Protein AF-A0A2V9N0Y9-F1 (afdb_monomer)

Foldseek 3Di:
DFWKWWADPPGDIDIDDDPDPVVVQVQCCVVHRSVPTDIDTDPDDDDDWDFAPFDPFLQPQARTDDPDDGPVVSCCRCVPLQVLLNVLSVVLVVPDDPDDDDPPVSRVVSSVSNRVSSVCSVCVCVVPDDDDADPPPQLSVCCVPVVDDSVVSVVVVVVVVVVVVVPDDPDPPPDD

Mean predicted aligned error: 8.0 Å

Secondary structure (DSSP, 8-state):
-PEEEEE-TTS-EEEEE-SSHHHHHHHHTTTS-GGGSEEEEESS----PPPPSS---TT-SSSS--S---HHHHHHIIIIISHHHHHHHHHHHHHS-SSSPPPHHHHHHHHHHHHHHHHHHHHTTTTPPPPPPPSSHHHHHHHHHH---HHHHHHHHHHHHHHHHHHSPPP-----

Structure (mmCIF, N/CA/C/O backbone):
data_AF-A0A2V9N0Y9-F1
#
_entry.id   AF-A0A2V9N0Y9-F1
#
loop_
_atom_site.group_PDB
_atom_site.id
_atom_site.type_symbol
_atom_site.label_atom_id
_atom_site.label_alt_id
_atom_site.label_comp_id
_atom_site.label_asym_id
_atom_site.label_entity_id
_atom_site.label_seq_id
_atom_site.pdbx_PDB_ins_code
_atom_site.Cartn_x
_atom_site.Cartn_y
_atom_site.Cartn_z
_atom_site.occupancy
_atom_site.B_iso_or_equiv
_atom_site.auth_seq_id
_atom_site.auth_comp_id
_atom_site.auth_asym_id
_atom_site.auth_atom_id
_atom_site.pdbx_PDB_model_num
ATOM 1 N N . MET A 1 1 ? -4.394 -11.925 14.570 1.00 87.06 1 MET A N 1
ATOM 2 C CA . MET A 1 1 ? -2.973 -11.573 14.407 1.00 87.06 1 MET A CA 1
ATOM 3 C C . MET A 1 1 ? -2.818 -10.112 14.791 1.00 87.06 1 MET A C 1
ATOM 5 O O . MET A 1 1 ? -3.571 -9.302 14.255 1.00 87.06 1 MET A O 1
ATOM 9 N N . PRO A 1 2 ? -2.005 -9.773 15.804 1.00 93.94 2 PRO A N 1
ATOM 10 C CA . PRO A 1 2 ? -1.658 -8.382 16.091 1.00 93.94 2 PRO A CA 1
ATOM 11 C C . PRO A 1 2 ? -0.927 -7.716 14.915 1.00 93.94 2 PRO A C 1
ATOM 13 O O . PRO A 1 2 ? -0.387 -8.381 14.031 1.00 93.94 2 PRO A O 1
ATOM 16 N N . LEU A 1 3 ? -0.920 -6.385 14.929 1.00 97.06 3 LEU A N 1
ATOM 17 C CA . LEU A 1 3 ? -0.030 -5.582 14.103 1.00 97.06 3 LEU A CA 1
ATOM 18 C C . LEU A 1 3 ? 1.149 -5.124 14.965 1.00 97.06 3 LEU A C 1
ATOM 20 O O . LEU A 1 3 ? 0.937 -4.547 16.039 1.00 97.06 3 LEU A O 1
ATOM 24 N N . PHE A 1 4 ? 2.362 -5.363 14.487 1.00 97.56 4 PHE A N 1
ATOM 25 C CA . PHE A 1 4 ? 3.600 -4.866 15.071 1.00 97.56 4 PHE A CA 1
ATOM 26 C C . PHE A 1 4 ? 4.113 -3.679 14.263 1.00 97.56 4 PHE A C 1
ATOM 28 O O . PHE A 1 4 ? 4.052 -3.678 13.037 1.00 97.56 4 PHE A O 1
ATOM 35 N N . ILE A 1 5 ? 4.614 -2.677 14.972 1.00 97.88 5 ILE A N 1
ATOM 36 C CA . ILE A 1 5 ? 5.362 -1.553 14.429 1.00 97.88 5 ILE A CA 1
ATOM 37 C C . ILE A 1 5 ? 6.816 -1.753 14.834 1.00 97.88 5 ILE A C 1
ATOM 39 O O . ILE A 1 5 ? 7.092 -1.953 16.016 1.00 97.88 5 ILE A O 1
ATOM 43 N N . CYS A 1 6 ? 7.714 -1.697 13.858 1.00 97.81 6 CYS A N 1
ATOM 44 C CA . CYS A 1 6 ? 9.156 -1.646 14.048 1.00 97.81 6 CYS A CA 1
ATOM 45 C C . CYS A 1 6 ? 9.626 -0.222 13.781 1.00 97.81 6 CYS A C 1
ATOM 47 O O . CYS A 1 6 ? 9.406 0.285 12.685 1.00 97.81 6 CYS A O 1
ATOM 49 N N . ARG A 1 7 ? 10.251 0.432 14.758 1.00 97.69 7 ARG A N 1
ATOM 50 C CA . ARG A 1 7 ? 10.885 1.741 14.600 1.00 97.69 7 ARG A CA 1
ATOM 51 C C . ARG A 1 7 ? 12.393 1.538 14.449 1.00 97.69 7 ARG A C 1
ATOM 53 O O . ARG A 1 7 ? 13.084 1.210 15.413 1.00 97.69 7 ARG A O 1
ATOM 60 N N . TRP A 1 8 ? 12.885 1.753 13.233 1.00 97.19 8 TRP A N 1
ATOM 61 C CA . TRP A 1 8 ? 14.284 1.554 12.855 1.00 97.19 8 TRP A CA 1
ATOM 62 C C . TRP A 1 8 ? 15.210 2.614 13.464 1.00 97.19 8 TRP A C 1
ATOM 64 O O . TRP A 1 8 ? 14.781 3.693 13.867 1.00 97.19 8 TRP A O 1
ATOM 74 N N . GLN A 1 9 ? 16.516 2.361 13.505 1.00 94.69 9 GLN A N 1
ATOM 75 C CA . GLN A 1 9 ? 17.463 3.327 14.081 1.00 94.69 9 GLN A CA 1
ATOM 76 C C . GLN A 1 9 ? 17.544 4.645 13.287 1.00 94.69 9 GLN A C 1
ATOM 78 O O . GLN A 1 9 ? 17.841 5.690 13.861 1.00 94.69 9 GLN A O 1
ATOM 83 N N . ASN A 1 10 ? 17.250 4.611 11.983 1.00 93.56 10 ASN A N 1
ATOM 84 C CA . ASN A 1 10 ? 17.430 5.738 11.065 1.00 93.56 10 ASN A CA 1
ATOM 85 C C . ASN A 1 10 ? 16.312 6.799 11.107 1.00 93.56 10 ASN A C 1
ATOM 87 O O . ASN A 1 10 ? 16.580 7.959 10.820 1.00 93.56 10 ASN A O 1
ATOM 91 N N . GLY A 1 11 ? 15.071 6.458 11.452 1.00 94.94 11 GLY A N 1
ATOM 92 C CA . GLY A 1 11 ? 13.959 7.370 11.126 1.00 94.94 11 GLY A CA 1
ATOM 93 C C . GLY A 1 11 ? 12.675 6.656 10.747 1.00 94.94 11 GLY A C 1
ATOM 94 O O . GLY A 1 11 ? 11.580 7.070 11.137 1.00 94.94 11 GLY A O 1
ATOM 95 N N . ASP A 1 12 ? 12.844 5.512 10.103 1.00 95.94 12 ASP A N 1
ATOM 96 C CA . ASP A 1 12 ? 11.757 4.848 9.420 1.00 95.94 12 ASP A CA 1
ATOM 97 C C . ASP A 1 12 ? 10.984 3.937 10.359 1.00 95.94 12 ASP A C 1
ATOM 99 O O . ASP A 1 12 ? 11.412 3.602 11.475 1.00 95.94 12 ASP A O 1
ATOM 103 N N . PHE A 1 13 ? 9.820 3.510 9.894 1.00 96.44 13 PHE A N 1
ATOM 104 C CA . PHE A 1 13 ? 9.090 2.455 10.560 1.00 96.44 13 PHE A CA 1
ATOM 105 C C . PHE A 1 13 ? 8.495 1.483 9.551 1.00 96.44 13 PHE A C 1
ATOM 107 O O . PHE A 1 13 ? 8.040 1.884 8.482 1.00 96.44 13 PHE A O 1
ATOM 114 N N . SER A 1 14 ? 8.450 0.217 9.942 1.00 96.38 14 SER A N 1
ATOM 115 C CA . SER A 1 14 ? 7.737 -0.837 9.224 1.00 96.38 14 SER A CA 1
ATOM 116 C C . SER A 1 14 ? 6.542 -1.293 10.049 1.00 96.38 14 SER A C 1
ATOM 118 O O . SER A 1 14 ? 6.567 -1.256 11.282 1.00 96.38 14 SER A O 1
ATOM 120 N N . ALA A 1 15 ? 5.482 -1.727 9.375 1.00 96.44 15 ALA A N 1
ATOM 121 C CA . ALA A 1 15 ? 4.308 -2.313 10.005 1.00 96.44 15 ALA A CA 1
ATOM 122 C C . ALA A 1 15 ? 4.086 -3.716 9.440 1.00 96.44 15 ALA A C 1
ATOM 124 O O . ALA A 1 15 ? 3.975 -3.873 8.229 1.00 96.44 15 ALA A O 1
ATOM 125 N N . VAL A 1 16 ? 3.991 -4.719 10.311 1.00 95.81 16 VAL A N 1
ATOM 126 C CA . VAL A 1 16 ? 3.796 -6.118 9.913 1.00 95.81 16 VAL A CA 1
ATOM 127 C C . VAL A 1 16 ? 2.688 -6.764 10.737 1.00 95.81 16 VAL A C 1
ATOM 129 O O . VAL A 1 16 ? 2.574 -6.536 11.945 1.00 95.81 16 VAL A O 1
ATOM 132 N N . SER A 1 17 ? 1.831 -7.558 10.090 1.00 95.75 17 SER A N 1
ATOM 133 C CA . SER A 1 17 ? 0.876 -8.407 10.800 1.00 95.75 17 SER A CA 1
ATOM 134 C C . SER A 1 17 ? 1.484 -9.785 10.990 1.00 95.75 17 SER A C 1
ATOM 136 O O . SER A 1 17 ? 1.849 -10.429 10.020 1.00 95.75 17 SER A O 1
ATOM 138 N N . ALA A 1 18 ? 1.572 -10.225 12.241 1.00 95.88 18 ALA A N 1
ATOM 139 C CA . ALA A 1 18 ? 2.140 -11.518 12.599 1.00 95.88 18 ALA A CA 1
ATOM 140 C C . ALA A 1 18 ? 1.352 -12.123 13.766 1.00 95.88 18 ALA A C 1
ATOM 142 O O . ALA A 1 18 ? 0.673 -11.414 14.517 1.00 95.88 18 ALA A O 1
ATOM 143 N N . SER A 1 19 ? 1.413 -13.437 13.943 1.00 96.44 19 SER A N 1
ATOM 144 C CA . SER A 1 19 ? 0.809 -14.147 15.074 1.00 96.44 19 SER A CA 1
ATOM 145 C C . SER A 1 19 ? 1.579 -13.939 16.383 1.00 96.44 19 SER A C 1
ATOM 147 O O . SER A 1 19 ? 0.975 -13.975 17.459 1.00 96.44 19 SER A O 1
ATOM 149 N N . SER A 1 20 ? 2.885 -13.665 16.305 1.00 96.56 20 SER A N 1
ATOM 150 C CA . SER A 1 20 ? 3.771 -13.489 17.459 1.00 96.56 20 SER A CA 1
ATOM 151 C C . SER A 1 20 ? 4.868 -12.446 17.210 1.00 96.56 20 SER A C 1
ATOM 153 O O . SER A 1 20 ? 5.110 -12.045 16.076 1.00 96.56 20 SER A O 1
ATOM 155 N N . ARG A 1 21 ? 5.563 -12.017 18.277 1.00 95.94 21 ARG A N 1
ATOM 156 C CA . ARG A 1 21 ? 6.728 -11.122 18.143 1.00 95.94 21 ARG A CA 1
ATOM 157 C C . ARG A 1 21 ? 7.883 -11.798 17.398 1.00 95.94 21 ARG A C 1
ATOM 159 O O . ARG A 1 21 ? 8.586 -11.112 16.678 1.00 95.94 21 ARG A O 1
ATOM 166 N N . ALA A 1 22 ? 8.087 -13.103 17.584 1.00 96.62 22 ALA A N 1
ATOM 167 C CA . ALA A 1 22 ? 9.170 -13.835 16.927 1.00 96.62 22 ALA A CA 1
ATOM 168 C C . ALA A 1 22 ? 8.975 -13.870 15.405 1.00 96.62 22 ALA A C 1
ATOM 170 O O . ALA A 1 22 ? 9.878 -13.499 14.672 1.00 96.62 22 ALA A O 1
ATOM 171 N N . GLU A 1 23 ? 7.765 -14.198 14.954 1.00 96.62 23 GLU A N 1
ATOM 172 C CA . GLU A 1 23 ? 7.399 -14.142 13.532 1.00 96.62 23 GLU A CA 1
ATOM 173 C C . GLU A 1 23 ? 7.475 -12.712 12.980 1.00 96.62 23 GLU A C 1
ATOM 175 O O . GLU A 1 23 ? 7.918 -12.503 11.861 1.00 96.62 23 GLU A O 1
ATOM 180 N N . ALA A 1 24 ? 7.103 -11.698 13.773 1.00 96.50 24 ALA A N 1
ATOM 181 C CA . ALA A 1 24 ? 7.285 -10.313 13.348 1.00 96.50 24 ALA A CA 1
ATOM 182 C C . ALA A 1 24 ? 8.763 -9.979 13.088 1.00 96.50 24 ALA A C 1
ATOM 184 O O . ALA A 1 24 ? 9.047 -9.286 12.122 1.00 96.50 24 ALA A O 1
ATOM 185 N N . LEU A 1 25 ? 9.691 -10.455 13.928 1.00 96.62 25 LEU A N 1
ATOM 186 C CA . LEU A 1 25 ? 11.127 -10.247 13.711 1.00 96.62 25 LEU A CA 1
ATOM 187 C C . LEU A 1 25 ? 11.630 -10.978 12.463 1.00 96.62 25 LEU A C 1
ATOM 189 O O . LEU A 1 25 ? 12.405 -10.393 11.721 1.00 96.62 25 LEU A O 1
ATOM 193 N N . GLU A 1 26 ? 11.164 -12.206 12.226 1.00 95.56 26 GLU A N 1
ATOM 194 C CA . GLU A 1 26 ? 11.490 -12.982 11.021 1.00 95.56 26 GLU A CA 1
ATOM 195 C C . GLU A 1 26 ? 11.078 -12.236 9.746 1.00 95.56 26 GLU A C 1
ATOM 197 O O . GLU A 1 26 ? 11.903 -12.033 8.865 1.00 95.56 26 GLU A O 1
ATOM 202 N N . LEU A 1 27 ? 9.842 -11.731 9.690 1.00 95.56 27 LEU A N 1
ATOM 203 C CA . LEU A 1 27 ? 9.350 -10.954 8.546 1.00 95.56 27 LEU A CA 1
ATOM 204 C C . LEU A 1 27 ? 10.065 -9.601 8.386 1.00 95.56 27 LEU A C 1
ATOM 206 O O . LEU A 1 27 ? 10.207 -9.088 7.282 1.00 95.56 27 LEU A O 1
ATOM 210 N N . LEU A 1 28 ? 10.492 -8.980 9.489 1.00 95.50 28 LEU A N 1
ATOM 211 C CA . LEU A 1 28 ? 11.206 -7.701 9.449 1.00 95.50 28 LEU A CA 1
ATOM 212 C C . LEU A 1 28 ? 12.665 -7.845 8.991 1.00 95.50 28 LEU A C 1
ATOM 214 O O . LEU A 1 28 ? 13.237 -6.847 8.549 1.00 95.50 28 LEU A O 1
ATOM 218 N N . ASP A 1 29 ? 13.247 -9.047 9.065 1.00 93.50 29 ASP A N 1
ATOM 219 C CA . ASP A 1 29 ? 14.630 -9.318 8.644 1.00 93.50 29 ASP A CA 1
ATOM 220 C C . ASP A 1 29 ? 14.846 -9.071 7.140 1.00 93.50 29 ASP A C 1
ATOM 222 O O . ASP A 1 29 ? 15.956 -8.751 6.721 1.00 93.50 29 ASP A O 1
ATOM 226 N N . GLU A 1 30 ? 13.772 -9.089 6.339 1.00 89.56 30 GLU A N 1
ATOM 227 C CA . GLU A 1 30 ? 13.786 -8.680 4.925 1.00 89.56 30 GLU A CA 1
ATOM 228 C C . GLU A 1 30 ? 14.266 -7.233 4.722 1.00 89.56 30 GLU A C 1
ATOM 230 O O . GLU A 1 30 ? 14.867 -6.907 3.700 1.00 89.56 30 GLU A O 1
ATOM 235 N N . ILE A 1 31 ? 13.998 -6.354 5.692 1.00 90.75 31 ILE A N 1
ATOM 236 C CA . ILE A 1 31 ? 14.377 -4.935 5.642 1.00 90.75 31 ILE A CA 1
ATOM 237 C C . ILE A 1 31 ? 15.698 -4.703 6.379 1.00 90.75 31 ILE A C 1
ATOM 239 O O . ILE A 1 31 ? 16.521 -3.880 5.974 1.00 90.75 31 ILE A O 1
ATOM 243 N N . GLY A 1 32 ? 15.907 -5.417 7.481 1.00 91.94 32 GLY A N 1
ATOM 244 C CA . GLY A 1 32 ? 17.137 -5.360 8.251 1.00 91.94 32 GLY A CA 1
ATOM 245 C C . GLY A 1 32 ? 16.982 -5.965 9.637 1.00 91.94 32 GLY A C 1
ATOM 246 O O . GLY A 1 32 ? 15.900 -6.368 10.056 1.00 91.94 32 GLY A O 1
ATOM 247 N N . ASN A 1 33 ? 18.080 -5.979 10.392 1.00 94.38 33 ASN A N 1
ATOM 248 C CA . ASN A 1 33 ? 18.109 -6.628 11.697 1.00 94.38 33 ASN A CA 1
ATOM 249 C C . ASN A 1 33 ? 17.192 -5.915 12.714 1.00 94.38 33 ASN A C 1
ATOM 251 O O . ASN A 1 33 ? 17.551 -4.888 13.297 1.00 94.38 33 ASN A O 1
ATOM 255 N N . ALA A 1 34 ? 16.016 -6.490 12.957 1.00 93.94 34 ALA A N 1
ATOM 256 C CA . ALA A 1 34 ? 15.010 -5.943 13.860 1.00 93.94 34 ALA A CA 1
ATOM 257 C C . ALA A 1 34 ? 15.332 -6.143 15.355 1.00 93.94 34 ALA A C 1
ATOM 259 O O . ALA A 1 34 ? 14.677 -5.525 16.197 1.00 93.94 34 ALA A O 1
ATOM 260 N N . ASP A 1 35 ? 16.354 -6.931 15.716 1.00 93.19 35 ASP A N 1
ATOM 261 C CA . ASP A 1 35 ? 16.758 -7.111 17.121 1.00 93.19 35 ASP A CA 1
ATOM 262 C C . ASP A 1 35 ? 17.284 -5.817 17.749 1.00 93.19 35 ASP A C 1
ATOM 264 O O . ASP A 1 35 ? 17.195 -5.629 18.965 1.00 93.19 35 ASP A O 1
ATOM 268 N N . VAL A 1 36 ? 17.825 -4.913 16.928 1.00 93.62 36 VAL A N 1
ATOM 269 C CA . VAL A 1 36 ? 18.352 -3.613 17.372 1.00 93.62 36 VAL A CA 1
ATOM 270 C C . VAL A 1 36 ? 17.342 -2.469 17.231 1.00 93.62 36 VAL A C 1
ATOM 272 O O . VAL A 1 36 ? 17.691 -1.312 17.486 1.00 93.62 36 VAL A O 1
ATOM 275 N N . ALA A 1 37 ? 16.110 -2.777 16.815 1.00 95.81 37 ALA A N 1
ATOM 276 C CA . ALA A 1 37 ? 15.024 -1.827 16.605 1.00 95.81 37 ALA A CA 1
ATOM 277 C C . ALA A 1 37 ? 13.964 -1.909 17.721 1.00 95.81 37 ALA A C 1
ATOM 279 O O . ALA A 1 37 ? 13.866 -2.897 18.452 1.00 95.81 37 ALA A O 1
ATOM 280 N N . ASP A 1 38 ? 13.150 -0.859 17.860 1.00 97.06 38 ASP A N 1
ATOM 281 C CA . ASP A 1 38 ? 12.030 -0.867 18.808 1.00 97.06 38 ASP A CA 1
ATOM 282 C C . ASP A 1 38 ? 10.790 -1.485 18.151 1.00 97.06 38 ASP A C 1
ATOM 284 O O . ASP A 1 38 ? 10.270 -0.953 17.170 1.00 97.06 38 ASP A O 1
ATOM 288 N N . VAL A 1 39 ? 10.319 -2.618 18.684 1.00 97.50 39 VAL A N 1
ATOM 289 C CA . VAL A 1 39 ? 9.204 -3.391 18.118 1.00 97.50 39 VAL A CA 1
ATOM 290 C C . VAL A 1 39 ? 8.074 -3.521 19.132 1.00 97.50 39 VAL A C 1
ATOM 292 O O . VAL A 1 39 ? 8.212 -4.204 20.152 1.00 97.50 39 VAL A O 1
ATOM 295 N N . PHE A 1 40 ? 6.922 -2.928 18.820 1.00 96.56 40 PHE A N 1
ATOM 296 C CA . PHE A 1 40 ? 5.755 -2.874 19.704 1.00 96.56 40 PHE A CA 1
ATOM 297 C C . PHE A 1 40 ? 4.437 -3.064 18.945 1.00 96.56 40 PHE A C 1
ATOM 299 O O . PHE A 1 40 ? 4.354 -2.890 17.735 1.00 96.56 40 PHE A O 1
ATOM 306 N N . THR A 1 41 ? 3.364 -3.430 19.649 1.00 97.62 41 THR A N 1
ATOM 307 C CA . THR A 1 41 ? 2.055 -3.669 19.018 1.00 97.62 41 THR A CA 1
ATOM 308 C C . THR A 1 41 ? 1.213 -2.401 18.905 1.00 97.62 41 THR A C 1
ATOM 310 O O . THR A 1 41 ? 1.088 -1.659 19.884 1.00 97.62 41 THR A O 1
ATOM 313 N N . ALA A 1 42 ? 0.512 -2.223 17.784 1.00 95.00 42 ALA A N 1
ATOM 314 C CA . ALA A 1 42 ? -0.486 -1.169 17.599 1.00 95.00 42 ALA A CA 1
ATOM 315 C C . ALA A 1 42 ? -1.916 -1.742 17.617 1.00 95.00 42 ALA A C 1
ATOM 317 O O . ALA A 1 42 ? -2.252 -2.653 16.866 1.00 95.00 42 ALA A O 1
ATOM 318 N N . LYS A 1 43 ? -2.791 -1.192 18.475 1.00 91.19 43 LYS A N 1
ATOM 319 C CA . LYS A 1 43 ? -4.195 -1.651 18.598 1.00 91.19 43 LYS A CA 1
ATOM 320 C C . LYS A 1 43 ? -5.125 -1.081 17.530 1.00 91.19 43 LYS A C 1
ATOM 322 O O . LYS A 1 43 ? -6.101 -1.719 17.154 1.00 91.19 43 LYS A O 1
ATOM 327 N N . ARG A 1 44 ? -4.878 0.159 17.115 1.00 90.50 44 ARG A N 1
ATOM 328 C CA . ARG A 1 44 ? -5.637 0.869 16.084 1.00 90.50 44 ARG A CA 1
ATOM 329 C C . ARG A 1 44 ? -4.613 1.468 15.142 1.00 90.50 44 ARG A C 1
ATOM 331 O O . ARG A 1 44 ? -3.908 2.392 15.529 1.00 90.50 44 ARG A O 1
ATOM 338 N N . PHE A 1 45 ? -4.514 0.899 13.954 1.00 92.69 45 PHE A N 1
ATOM 339 C CA . PHE A 1 45 ? -3.612 1.356 12.915 1.00 92.69 45 PHE A CA 1
ATOM 340 C C . PHE A 1 45 ? -4.437 1.604 11.665 1.00 92.69 45 PHE A C 1
ATOM 342 O O . PHE A 1 45 ? -5.232 0.757 11.260 1.00 92.69 45 PHE A O 1
ATOM 349 N N . MET A 1 46 ? -4.286 2.792 11.101 1.00 93.12 46 MET A N 1
ATOM 350 C CA . MET A 1 46 ? -4.937 3.186 9.866 1.00 93.12 46 MET A CA 1
ATOM 351 C C . MET A 1 46 ? -3.888 3.900 9.035 1.00 93.12 46 MET A C 1
ATOM 353 O O . MET A 1 46 ? -3.309 4.886 9.483 1.00 93.12 46 MET A O 1
ATOM 357 N N . VAL A 1 47 ? -3.666 3.391 7.834 1.00 92.25 47 VAL A N 1
ATOM 358 C CA . VAL A 1 47 ? -2.811 4.012 6.833 1.00 92.25 47 VAL A CA 1
ATOM 359 C C . VAL A 1 47 ? -3.630 4.184 5.564 1.00 92.25 47 VAL A C 1
ATOM 361 O O . VAL A 1 47 ? -4.464 3.339 5.231 1.00 92.25 47 VAL A O 1
ATOM 364 N N . HIS A 1 48 ? -3.443 5.313 4.895 1.00 92.62 48 HIS A N 1
ATOM 365 C CA . HIS A 1 48 ? -4.097 5.619 3.635 1.00 92.62 48 HIS A CA 1
ATOM 366 C C . HIS A 1 48 ? -3.018 5.951 2.614 1.00 92.62 48 HIS A C 1
ATOM 368 O O . HIS A 1 48 ? -2.250 6.889 2.814 1.00 92.62 48 HIS A O 1
ATOM 374 N N . PHE A 1 49 ? -2.975 5.176 1.537 1.00 92.38 49 PHE A N 1
ATOM 375 C CA . PHE A 1 49 ? -2.052 5.385 0.431 1.00 92.38 49 PHE A CA 1
ATOM 376 C C . PHE A 1 49 ? -2.791 6.063 -0.711 1.00 92.38 49 PHE A C 1
ATOM 378 O O . PHE A 1 49 ? -3.927 5.700 -1.027 1.00 92.38 49 PHE A O 1
ATOM 385 N N . HIS A 1 50 ? -2.138 7.032 -1.339 1.00 91.56 50 HIS A N 1
ATOM 386 C CA . HIS A 1 50 ? -2.633 7.629 -2.566 1.00 91.56 50 HIS A CA 1
ATOM 387 C C . HIS A 1 50 ? -1.904 7.017 -3.758 1.00 91.56 50 HIS A C 1
ATOM 389 O O . HIS A 1 50 ? -0.711 6.731 -3.695 1.00 91.56 50 HIS A O 1
ATOM 395 N N . LEU A 1 51 ? -2.613 6.881 -4.874 1.00 93.06 51 LEU A N 1
ATOM 396 C CA . LEU A 1 51 ? -1.971 6.664 -6.164 1.00 93.06 51 LEU A CA 1
ATOM 397 C C . LEU A 1 51 ? -1.064 7.852 -6.497 1.00 93.06 51 LEU A C 1
ATOM 399 O O . LEU A 1 51 ? -1.438 9.008 -6.260 1.00 93.06 51 LEU A O 1
ATOM 403 N N . LYS A 1 52 ? 0.095 7.579 -7.096 1.00 93.88 52 LYS A N 1
ATOM 404 C CA . LYS A 1 52 ? 0.942 8.604 -7.712 1.00 93.88 52 LYS A CA 1
ATOM 405 C C . LYS A 1 52 ? 0.121 9.431 -8.704 1.00 93.88 52 LYS A C 1
ATOM 407 O O . LYS A 1 52 ? -0.847 8.954 -9.312 1.00 93.88 52 LYS A O 1
ATOM 412 N N . LYS A 1 53 ? 0.469 10.711 -8.859 1.00 92.81 53 LYS A N 1
ATOM 413 C CA . LYS A 1 53 ? -0.157 11.565 -9.885 1.00 92.81 53 LYS A CA 1
ATOM 414 C C . LYS A 1 53 ? 0.352 11.197 -11.270 1.00 92.81 53 LYS A C 1
ATOM 416 O O . LYS A 1 53 ? -0.457 11.119 -12.194 1.00 92.81 53 LYS A O 1
ATOM 421 N N . GLN A 1 54 ? 1.653 10.946 -11.341 1.00 94.00 54 GLN A N 1
ATOM 422 C CA . GLN A 1 54 ? 2.408 10.571 -12.517 1.00 94.00 54 GLN A CA 1
ATOM 423 C C . GLN A 1 54 ? 3.517 9.602 -12.094 1.00 94.00 54 GLN A C 1
ATOM 425 O O . GLN A 1 54 ? 3.976 9.649 -10.954 1.00 94.00 54 GLN A O 1
ATOM 430 N N . ILE A 1 55 ? 3.915 8.723 -13.003 1.00 94.25 55 ILE A N 1
ATOM 431 C CA . ILE A 1 55 ? 5.070 7.844 -12.838 1.00 94.25 55 ILE A CA 1
ATOM 432 C C . ILE A 1 55 ? 6.314 8.583 -13.308 1.00 94.25 55 ILE A C 1
ATOM 434 O O . ILE A 1 55 ? 6.331 9.100 -14.428 1.00 94.25 55 ILE A O 1
ATOM 438 N N . GLU A 1 56 ? 7.314 8.629 -12.435 1.00 91.12 56 GLU A N 1
ATOM 439 C CA . GLU A 1 56 ? 8.604 9.288 -12.666 1.00 91.12 56 GLU A CA 1
ATOM 440 C C . GLU A 1 56 ? 9.737 8.273 -12.852 1.00 91.12 56 GLU A C 1
ATOM 442 O O . GLU A 1 56 ? 10.722 8.583 -13.515 1.00 91.12 56 GLU A O 1
ATOM 447 N N . ASN A 1 57 ? 9.566 7.054 -12.328 1.00 88.94 57 ASN A N 1
ATOM 448 C CA . ASN A 1 57 ? 10.508 5.957 -12.472 1.00 88.94 57 ASN A CA 1
ATOM 449 C C . ASN A 1 57 ? 9.822 4.738 -13.105 1.00 88.94 57 ASN A C 1
ATOM 451 O O . ASN A 1 57 ? 8.843 4.219 -12.569 1.00 88.94 57 ASN A O 1
ATOM 455 N N . ALA A 1 58 ? 10.336 4.286 -14.250 1.00 87.50 58 ALA A N 1
ATOM 456 C CA . ALA A 1 58 ? 9.805 3.127 -14.965 1.00 87.50 58 ALA A CA 1
ATOM 457 C C . ALA A 1 58 ? 10.074 1.786 -14.259 1.00 87.50 58 ALA A C 1
ATOM 459 O O . ALA A 1 58 ? 9.424 0.792 -14.575 1.00 87.50 58 ALA A O 1
ATOM 460 N N . GLU A 1 59 ? 11.000 1.772 -13.299 1.00 85.75 59 GLU A N 1
ATOM 461 C CA . GLU A 1 59 ? 11.335 0.595 -12.496 1.00 85.75 59 GLU A CA 1
ATOM 462 C C . GLU A 1 59 ? 10.427 0.444 -11.272 1.00 85.75 59 GLU A C 1
ATOM 464 O O . GLU A 1 59 ? 10.479 -0.584 -10.604 1.00 85.75 59 GLU A O 1
ATOM 469 N N . ASP A 1 60 ? 9.574 1.436 -10.983 1.00 87.38 60 ASP A N 1
ATOM 470 C CA . ASP A 1 60 ? 8.649 1.363 -9.858 1.00 87.38 60 ASP A CA 1
ATOM 471 C C . ASP A 1 60 ? 7.537 0.349 -10.160 1.00 87.38 60 ASP A C 1
ATOM 473 O O . ASP A 1 60 ? 6.678 0.590 -11.024 1.00 87.38 60 ASP A O 1
ATOM 477 N N . PRO A 1 61 ? 7.472 -0.757 -9.413 1.00 80.69 61 PRO A N 1
ATOM 478 C CA . PRO A 1 61 ? 6.573 -1.853 -9.745 1.00 80.69 61 PRO A CA 1
ATOM 479 C C . PRO A 1 61 ? 5.144 -1.651 -9.248 1.00 80.69 61 PRO A C 1
ATOM 481 O O . PRO A 1 61 ? 4.205 -2.296 -9.720 1.00 80.69 61 PRO A O 1
ATOM 484 N N . VAL A 1 62 ? 4.957 -0.723 -8.308 1.00 91.88 62 VAL A N 1
ATOM 485 C CA . VAL A 1 62 ? 3.648 -0.321 -7.802 1.00 91.88 62 VAL A CA 1
ATOM 486 C C . VAL A 1 62 ? 3.489 1.200 -7.871 1.00 91.88 62 VAL A C 1
ATOM 488 O O . VAL A 1 62 ? 4.436 1.946 -7.621 1.00 91.88 62 VAL A O 1
ATOM 491 N N . PRO A 1 63 ? 2.281 1.708 -8.170 1.00 93.88 63 PRO A N 1
ATOM 492 C CA . PRO A 1 63 ? 2.052 3.127 -8.425 1.00 93.88 63 PRO A CA 1
ATOM 493 C C . PRO A 1 63 ? 1.802 3.950 -7.145 1.00 93.88 63 PRO A C 1
ATOM 495 O O . PRO A 1 63 ? 0.971 4.864 -7.145 1.00 93.88 63 PRO A O 1
ATOM 498 N N . ILE A 1 64 ? 2.479 3.624 -6.042 1.00 93.38 64 ILE A N 1
ATOM 499 C CA . ILE A 1 64 ? 2.382 4.318 -4.747 1.00 93.38 64 ILE A CA 1
ATOM 500 C C . ILE A 1 64 ? 3.776 4.604 -4.181 1.00 93.38 64 ILE A C 1
ATOM 502 O O . ILE A 1 64 ? 4.740 3.945 -4.558 1.00 93.38 64 ILE A O 1
ATOM 506 N N . ASP A 1 65 ? 3.880 5.598 -3.300 1.00 87.19 65 ASP A N 1
ATOM 507 C CA . ASP A 1 65 ? 5.142 6.006 -2.671 1.00 87.19 65 ASP A CA 1
ATOM 508 C C . ASP A 1 65 ? 5.335 5.307 -1.324 1.00 87.19 65 ASP A C 1
ATOM 510 O O . ASP A 1 65 ? 4.629 5.616 -0.362 1.00 87.19 65 ASP A O 1
ATOM 514 N N . LEU A 1 66 ? 6.291 4.380 -1.260 1.00 86.25 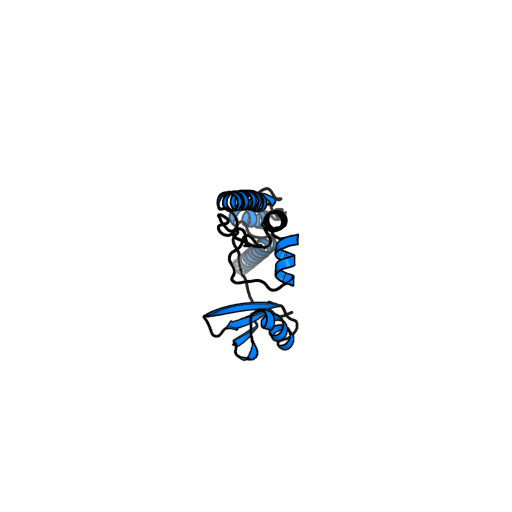66 LEU A N 1
ATOM 515 C CA . LEU A 1 66 ? 6.799 3.752 -0.042 1.00 86.25 66 LEU A CA 1
ATOM 516 C C . LEU A 1 66 ? 8.246 3.304 -0.264 1.00 86.25 66 LEU A C 1
ATOM 518 O 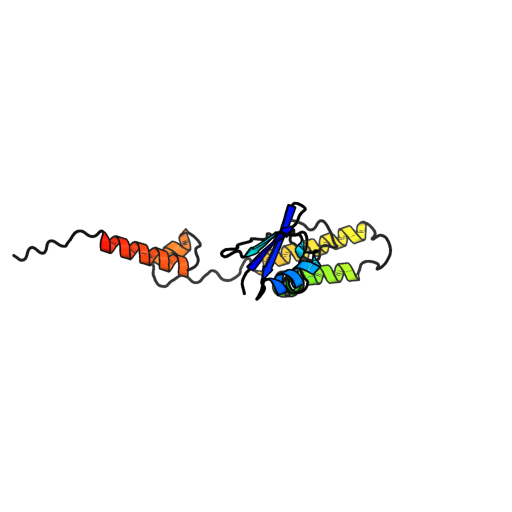O . LEU A 1 66 ? 8.631 3.033 -1.396 1.00 86.25 66 LEU A O 1
ATOM 522 N N . GLU A 1 67 ? 9.012 3.199 0.821 1.00 86.00 67 GLU A N 1
ATOM 523 C CA . GLU A 1 67 ? 10.403 2.722 0.774 1.00 86.00 67 GLU A CA 1
ATOM 524 C C . GLU A 1 67 ? 10.500 1.279 0.253 1.00 86.00 67 GLU A C 1
ATOM 526 O O . GLU A 1 67 ? 11.424 0.928 -0.469 1.00 86.00 67 GLU A O 1
ATOM 531 N N . GLY A 1 68 ? 9.519 0.437 0.586 1.00 85.69 68 GLY A N 1
ATOM 532 C CA . GLY A 1 68 ? 9.469 -0.942 0.123 1.00 85.69 68 GLY A CA 1
ATOM 533 C C . GLY A 1 68 ? 8.260 -1.703 0.654 1.00 85.69 68 GLY A C 1
ATOM 534 O O . GLY A 1 68 ? 7.506 -1.214 1.502 1.00 85.69 68 GLY A O 1
ATOM 535 N N . PHE A 1 69 ? 8.090 -2.920 0.144 1.00 90.44 69 PHE A N 1
ATOM 536 C CA . PHE A 1 69 ? 7.064 -3.874 0.555 1.00 90.44 69 PHE A CA 1
ATOM 537 C C . PHE A 1 69 ? 7.712 -5.237 0.764 1.00 90.44 69 PHE A C 1
ATOM 539 O O . PHE A 1 69 ? 8.585 -5.608 -0.015 1.00 90.44 69 PHE A O 1
ATOM 546 N N . GLY A 1 70 ? 7.248 -5.985 1.766 1.00 89.88 70 GLY A N 1
ATOM 547 C CA . GLY A 1 70 ? 7.557 -7.413 1.844 1.00 89.88 70 GLY A CA 1
ATOM 548 C C . GLY A 1 70 ? 6.901 -8.175 0.691 1.00 89.88 70 GLY A C 1
ATOM 549 O O . GLY A 1 70 ? 5.888 -7.719 0.142 1.00 89.88 70 GLY A O 1
ATOM 550 N N . GLU A 1 71 ? 7.456 -9.335 0.349 1.00 87.75 71 GLU A N 1
ATOM 551 C CA . GLU A 1 71 ? 7.110 -10.108 -0.856 1.00 87.75 71 GLU A CA 1
ATOM 552 C C . GLU A 1 71 ? 5.598 -10.380 -0.981 1.00 87.75 71 GLU A C 1
ATOM 554 O O . GLU A 1 71 ? 4.961 -9.988 -1.956 1.00 87.75 71 GLU A O 1
ATOM 559 N N . GLU A 1 72 ? 4.958 -10.922 0.058 1.00 90.25 72 GLU A N 1
ATOM 560 C CA . GLU A 1 72 ? 3.518 -11.236 0.004 1.00 90.25 72 GLU A CA 1
ATOM 561 C C . GLU A 1 72 ? 2.625 -9.987 -0.138 1.00 90.25 72 GLU A C 1
ATOM 563 O O . GLU A 1 72 ? 1.531 -10.012 -0.726 1.00 90.25 72 GLU A O 1
ATOM 568 N N . THR A 1 73 ? 3.074 -8.860 0.426 1.00 92.19 73 THR A N 1
ATOM 569 C CA . THR A 1 73 ? 2.358 -7.585 0.288 1.00 92.19 73 THR A CA 1
ATOM 570 C C . THR A 1 73 ? 2.469 -7.085 -1.142 1.00 92.19 73 THR A C 1
ATOM 572 O O . THR A 1 73 ? 1.489 -6.587 -1.700 1.00 92.19 73 THR A O 1
ATOM 575 N N . TYR A 1 74 ? 3.645 -7.248 -1.736 1.00 90.94 74 TYR A N 1
ATOM 576 C CA . TYR A 1 74 ? 3.911 -6.889 -3.111 1.00 90.94 74 TYR A CA 1
ATOM 577 C C . TYR A 1 74 ? 3.016 -7.661 -4.086 1.00 90.94 74 TYR A C 1
ATOM 579 O O . TYR A 1 74 ? 2.323 -7.035 -4.890 1.00 90.94 74 TYR A O 1
ATOM 587 N N . ASP A 1 75 ? 2.913 -8.982 -3.937 1.00 92.44 75 ASP A N 1
ATOM 588 C CA . ASP A 1 75 ? 2.017 -9.818 -4.746 1.00 92.44 75 ASP A CA 1
ATOM 589 C C . ASP A 1 75 ? 0.562 -9.355 -4.637 1.00 92.44 75 ASP A C 1
ATOM 591 O O . ASP A 1 75 ? -0.142 -9.179 -5.632 1.00 92.44 75 ASP A O 1
ATOM 595 N N . THR A 1 76 ? 0.110 -9.047 -3.419 1.00 95.00 76 THR A N 1
ATOM 596 C CA . THR A 1 76 ? -1.248 -8.533 -3.198 1.00 95.00 76 THR A CA 1
ATOM 597 C C . THR A 1 76 ? -1.480 -7.198 -3.911 1.00 95.00 76 THR A C 1
ATOM 599 O O . THR A 1 76 ? -2.562 -6.966 -4.472 1.00 95.00 76 THR A O 1
ATOM 602 N N . LEU A 1 77 ? -0.495 -6.297 -3.882 1.00 95.00 77 LEU A N 1
ATOM 603 C CA . LEU A 1 77 ? -0.577 -5.008 -4.563 1.00 95.00 77 LEU A CA 1
ATOM 604 C C . LEU A 1 77 ? -0.627 -5.188 -6.077 1.00 95.00 77 LEU A C 1
ATOM 606 O O . LEU A 1 77 ? -1.492 -4.586 -6.716 1.00 95.00 77 LEU A O 1
ATOM 610 N N . CYS A 1 78 ? 0.236 -6.037 -6.623 1.00 93.88 78 CYS A N 1
ATOM 611 C CA . CYS A 1 78 ? 0.304 -6.340 -8.044 1.00 93.88 78 CYS A CA 1
ATOM 612 C C . CYS A 1 78 ? -0.980 -7.010 -8.541 1.00 93.88 78 CYS A C 1
ATOM 614 O O . CYS A 1 78 ? -1.646 -6.478 -9.425 1.00 93.88 78 CYS A O 1
ATOM 616 N N . ASP A 1 79 ? -1.407 -8.103 -7.917 1.00 94.19 79 ASP A N 1
ATOM 617 C CA . ASP A 1 79 ? -2.489 -8.937 -8.444 1.00 94.19 79 ASP A CA 1
ATOM 618 C C . ASP A 1 79 ? -3.881 -8.353 -8.202 1.00 94.19 79 ASP A C 1
ATOM 620 O O . ASP A 1 79 ? -4.811 -8.532 -8.998 1.00 94.19 79 ASP A O 1
ATOM 624 N N . ARG A 1 80 ? -4.071 -7.670 -7.068 1.00 93.88 80 ARG A N 1
ATOM 625 C CA . ARG A 1 80 ? -5.414 -7.307 -6.598 1.00 93.88 80 ARG A CA 1
ATOM 626 C C . ARG A 1 80 ? -5.668 -5.811 -6.616 1.00 93.88 80 ARG A C 1
ATOM 628 O O . ARG A 1 80 ? -6.756 -5.371 -7.027 1.00 93.88 80 ARG A O 1
ATOM 635 N N . VAL A 1 81 ? -4.702 -5.033 -6.138 1.00 94.38 81 VAL A N 1
ATOM 636 C CA . VAL A 1 81 ? -4.880 -3.591 -5.945 1.00 94.38 81 VAL A CA 1
ATOM 637 C C . VAL A 1 81 ? -4.634 -2.839 -7.252 1.00 94.38 81 VAL A C 1
ATOM 639 O O . VAL A 1 81 ? -5.514 -2.074 -7.654 1.00 94.38 81 VAL A O 1
ATOM 642 N N . TYR A 1 82 ? -3.536 -3.139 -7.951 1.00 96.06 82 TYR A N 1
ATOM 643 C CA . TYR A 1 82 ? -3.093 -2.454 -9.171 1.00 96.06 82 TYR A CA 1
ATOM 644 C C . TYR A 1 82 ? -2.762 -3.399 -10.353 1.00 96.06 82 TYR A C 1
ATOM 646 O O . TYR A 1 82 ? -1.700 -3.263 -10.965 1.00 96.06 82 TYR A O 1
ATOM 654 N N . PRO A 1 83 ? -3.659 -4.334 -10.729 1.00 96.00 83 PRO A N 1
ATOM 655 C CA . PRO A 1 83 ? -3.388 -5.349 -11.756 1.00 96.00 83 PRO A CA 1
ATOM 656 C C . PRO A 1 83 ? -3.087 -4.804 -13.156 1.00 96.00 83 PRO A C 1
ATOM 658 O O . PRO A 1 83 ? -2.310 -5.396 -13.902 1.00 96.00 83 PRO A O 1
ATOM 661 N N . VAL A 1 84 ? -3.700 -3.689 -13.551 1.00 96.94 84 VAL A N 1
ATOM 662 C CA . VAL A 1 84 ? -3.454 -3.052 -14.851 1.00 96.94 84 VAL A CA 1
ATOM 663 C C . VAL A 1 84 ? -2.071 -2.413 -14.867 1.00 96.94 84 VAL A C 1
ATOM 665 O O . VAL A 1 84 ? -1.345 -2.569 -15.846 1.00 96.94 84 VAL 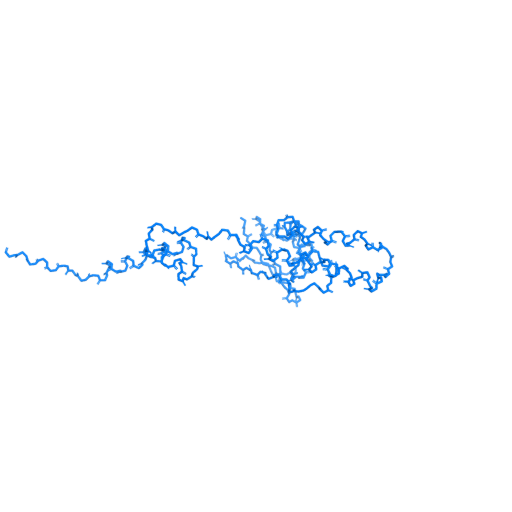A O 1
ATOM 668 N N . TYR A 1 85 ? -1.702 -1.728 -13.781 1.00 96.94 85 TYR A N 1
ATOM 669 C CA . TYR A 1 85 ? -0.374 -1.134 -13.649 1.00 96.94 85 TYR A CA 1
ATOM 670 C C . TYR A 1 85 ? 0.714 -2.203 -13.613 1.00 96.94 85 TYR A C 1
ATOM 672 O O . TYR A 1 85 ? 1.660 -2.125 -14.388 1.00 96.94 85 TYR A O 1
ATOM 680 N N . SER A 1 86 ? 0.546 -3.226 -12.773 1.00 95.25 86 SER A N 1
ATOM 681 C CA . SER A 1 86 ? 1.510 -4.319 -12.627 1.00 95.25 86 SER A CA 1
ATOM 682 C C . SER A 1 86 ? 1.782 -5.008 -13.967 1.00 95.25 86 SER A C 1
ATOM 684 O O . SER A 1 86 ? 2.930 -5.129 -14.384 1.00 95.25 86 SER A O 1
ATOM 686 N N . LYS A 1 87 ? 0.730 -5.329 -14.733 1.00 95.38 87 LYS A N 1
ATOM 687 C CA . LYS A 1 87 ? 0.886 -5.904 -16.076 1.00 95.38 87 LYS A CA 1
ATOM 688 C C . LYS A 1 87 ? 1.668 -4.994 -17.032 1.00 95.38 87 LYS A C 1
ATOM 690 O O . LYS A 1 87 ? 2.472 -5.485 -17.827 1.00 95.38 87 LYS A O 1
ATOM 695 N N . ALA A 1 88 ? 1.411 -3.686 -16.994 1.00 96.06 88 ALA A N 1
ATOM 696 C CA . ALA A 1 88 ? 2.134 -2.719 -17.814 1.00 96.06 88 ALA A CA 1
ATOM 697 C C . ALA A 1 88 ? 3.608 -2.613 -17.394 1.00 96.06 88 ALA A C 1
ATOM 699 O O . ALA A 1 88 ? 4.476 -2.618 -18.259 1.00 96.06 88 ALA A O 1
ATOM 700 N N . SER A 1 89 ? 3.882 -2.592 -16.087 1.00 94.38 89 SER A N 1
ATOM 701 C CA . SER A 1 89 ? 5.233 -2.584 -15.513 1.00 94.38 89 SER A CA 1
ATOM 702 C C . SER A 1 89 ? 6.038 -3.818 -15.913 1.00 94.38 89 SER A C 1
ATOM 704 O O . SER A 1 89 ? 7.143 -3.667 -16.421 1.00 94.38 89 SER A O 1
ATOM 706 N N . MET A 1 90 ? 5.457 -5.019 -15.825 1.00 92.38 90 MET A N 1
ATOM 707 C CA . MET A 1 90 ? 6.115 -6.245 -16.294 1.00 92.38 90 MET A CA 1
ATOM 708 C C . MET A 1 90 ? 6.444 -6.190 -17.789 1.00 92.38 90 MET A C 1
ATOM 710 O O . MET A 1 90 ? 7.544 -6.545 -18.189 1.00 92.38 90 MET A O 1
ATOM 714 N N . SER A 1 91 ? 5.513 -5.693 -18.612 1.00 91.88 91 SER A N 1
ATOM 715 C CA . SER A 1 91 ? 5.739 -5.580 -20.062 1.00 91.88 91 SER A CA 1
ATOM 716 C C . SER A 1 91 ? 6.868 -4.591 -20.380 1.00 91.88 91 SER A C 1
ATOM 718 O O . SER A 1 91 ? 7.722 -4.877 -21.208 1.00 91.88 91 SER A O 1
ATOM 720 N N . VAL A 1 92 ? 6.894 -3.445 -19.690 1.00 92.06 92 VAL A N 1
ATOM 721 C CA . VAL A 1 92 ? 7.968 -2.445 -19.807 1.00 92.06 92 VAL A CA 1
ATOM 722 C C . VAL A 1 92 ? 9.318 -3.029 -19.393 1.00 92.06 92 VAL A C 1
ATOM 724 O O . VAL A 1 92 ? 10.310 -2.808 -20.081 1.00 92.06 92 VAL A O 1
ATOM 727 N N . HIS A 1 93 ? 9.354 -3.774 -18.289 1.00 87.62 93 HIS A N 1
ATOM 728 C CA . HIS A 1 93 ? 10.569 -4.415 -17.804 1.00 87.62 93 HIS A CA 1
ATOM 729 C C . HIS A 1 93 ? 11.096 -5.463 -18.799 1.00 87.62 93 HIS A C 1
ATOM 731 O O . HIS A 1 93 ? 12.293 -5.495 -19.069 1.00 8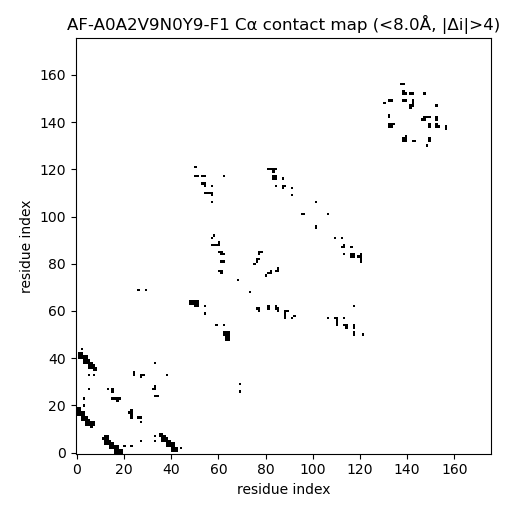7.62 93 HIS A O 1
ATOM 737 N N . ASP A 1 94 ? 10.216 -6.281 -19.384 1.00 88.12 94 ASP A N 1
ATOM 738 C CA . ASP A 1 94 ? 10.585 -7.284 -20.394 1.00 88.12 94 ASP A CA 1
ATOM 739 C C . ASP A 1 94 ? 11.112 -6.655 -21.699 1.00 88.12 94 ASP A C 1
ATOM 741 O O . ASP A 1 94 ? 11.953 -7.248 -22.380 1.00 88.12 94 ASP A O 1
ATOM 745 N N . ASP A 1 95 ? 10.640 -5.452 -22.041 1.00 86.81 95 ASP A N 1
ATOM 746 C CA . ASP A 1 95 ? 11.093 -4.692 -23.211 1.00 86.81 95 ASP A CA 1
ATOM 747 C C . ASP A 1 95 ? 12.451 -3.998 -22.985 1.00 86.81 95 ASP A C 1
ATOM 749 O O . ASP A 1 95 ? 13.124 -3.609 -23.949 1.00 86.81 95 ASP A O 1
ATOM 753 N N . PHE A 1 96 ? 12.877 -3.823 -21.730 1.00 86.50 96 PHE A N 1
ATOM 754 C CA . PHE A 1 96 ? 14.163 -3.211 -21.415 1.00 86.50 96 PHE A CA 1
ATOM 755 C C . PHE A 1 96 ? 15.324 -4.198 -21.618 1.00 86.50 96 PHE A C 1
ATOM 757 O O . PHE A 1 96 ? 15.228 -5.384 -21.295 1.00 86.50 96 PHE A O 1
ATOM 764 N N . PRO A 1 97 ? 16.466 -3.734 -22.162 1.00 80.38 97 PRO A N 1
ATOM 765 C CA . PRO A 1 97 ? 17.641 -4.577 -22.291 1.00 80.38 97 PRO A CA 1
ATOM 766 C C . PRO A 1 97 ? 18.129 -5.016 -20.907 1.00 80.38 97 PRO A C 1
ATOM 768 O O . PRO A 1 97 ? 18.381 -4.191 -20.037 1.00 80.38 97 PRO A O 1
ATOM 771 N N . ALA A 1 98 ? 18.355 -6.321 -20.736 1.00 75.25 98 ALA A N 1
ATOM 772 C CA . ALA A 1 98 ? 18.851 -6.884 -19.477 1.00 75.25 98 ALA A CA 1
ATOM 773 C C . ALA A 1 98 ? 20.232 -6.342 -19.050 1.00 75.25 98 ALA A C 1
ATOM 775 O O . ALA A 1 98 ? 20.620 -6.499 -17.898 1.00 75.25 98 ALA A O 1
ATOM 776 N N . ASN A 1 99 ? 20.996 -5.754 -19.980 1.00 71.25 99 ASN A N 1
ATOM 777 C CA . ASN A 1 99 ? 22.294 -5.139 -19.722 1.00 71.25 99 ASN A CA 1
ATOM 778 C C . ASN A 1 99 ? 22.472 -3.885 -20.591 1.00 71.25 99 ASN A C 1
ATOM 780 O O . ASN A 1 99 ? 22.306 -3.956 -21.811 1.00 71.25 99 ASN A O 1
ATOM 784 N N . GLY A 1 100 ? 22.914 -2.787 -19.977 1.00 72.88 100 GLY A N 1
ATOM 785 C CA . GLY A 1 100 ? 23.229 -1.526 -20.652 1.00 72.88 100 GLY A CA 1
ATOM 786 C C . GLY A 1 100 ? 22.183 -0.435 -20.429 1.00 72.88 100 GLY A C 1
ATOM 787 O O . GLY A 1 100 ? 21.115 -0.682 -19.877 1.00 72.88 100 GLY A O 1
ATOM 788 N N . ASP A 1 101 ? 22.515 0.784 -20.847 1.00 81.50 101 ASP A N 1
ATOM 789 C CA . ASP A 1 101 ? 21.643 1.942 -20.659 1.00 81.50 101 ASP A CA 1
ATOM 790 C C . ASP A 1 101 ? 20.402 1.851 -21.557 1.00 81.50 101 ASP A C 1
ATOM 792 O O . ASP A 1 101 ? 20.494 1.569 -22.757 1.00 81.50 101 ASP A O 1
ATOM 796 N N . VAL A 1 102 ? 19.236 2.150 -20.988 1.00 84.69 102 VAL A N 1
ATOM 797 C CA . VAL A 1 102 ? 17.994 2.300 -21.749 1.00 84.69 102 VAL A CA 1
ATOM 798 C C . VAL A 1 102 ? 18.047 3.632 -22.507 1.00 84.69 102 VAL A C 1
ATOM 800 O O . VAL A 1 102 ? 18.229 4.680 -21.880 1.00 84.69 102 VAL A O 1
ATOM 803 N N . PRO A 1 103 ? 17.874 3.648 -23.845 1.00 90.50 103 PRO A N 1
ATOM 804 C CA . PRO A 1 103 ? 17.779 4.896 -24.593 1.00 90.50 103 PRO A CA 1
ATOM 805 C C . PRO A 1 103 ? 16.663 5.781 -24.035 1.00 90.50 103 PRO A C 1
ATOM 807 O O . PRO A 1 103 ? 15.570 5.295 -23.739 1.00 90.50 103 PRO A O 1
ATOM 810 N N . LYS A 1 104 ? 16.912 7.090 -23.932 1.00 90.56 104 LYS A N 1
ATOM 811 C CA . LYS A 1 104 ? 15.962 8.035 -23.330 1.00 90.56 104 LYS A CA 1
ATOM 812 C C . LYS A 1 104 ? 14.578 7.957 -23.976 1.00 90.56 104 LYS A C 1
ATOM 814 O O . LYS A 1 104 ? 13.574 7.986 -23.280 1.00 90.56 104 LYS A O 1
ATOM 819 N N . GLU A 1 105 ? 14.517 7.814 -25.295 1.00 91.56 105 GLU A N 1
ATOM 820 C CA . GLU A 1 105 ? 13.261 7.723 -26.037 1.00 91.56 105 GLU A CA 1
ATOM 821 C C . GLU A 1 105 ? 12.453 6.472 -25.659 1.00 91.56 105 GLU A C 1
ATOM 823 O O . GLU A 1 105 ? 11.225 6.532 -25.584 1.00 91.56 105 GLU A O 1
ATOM 828 N N . ALA A 1 106 ? 13.131 5.350 -25.399 1.00 91.06 106 ALA A N 1
ATOM 829 C CA . ALA A 1 106 ? 12.496 4.120 -24.933 1.00 91.06 106 ALA A CA 1
ATOM 830 C C . ALA A 1 106 ? 12.011 4.266 -23.483 1.00 91.06 106 ALA A C 1
ATOM 832 O O . ALA A 1 106 ? 10.899 3.850 -23.163 1.00 91.06 106 ALA A O 1
ATOM 833 N N . TYR A 1 107 ? 12.797 4.931 -22.633 1.00 92.12 107 TYR A N 1
ATOM 834 C CA . TYR A 1 107 ? 12.411 5.228 -21.256 1.00 92.12 107 TYR A CA 1
ATOM 835 C C . TYR A 1 107 ? 11.193 6.168 -21.181 1.00 92.12 107 TYR A C 1
ATOM 837 O O . TYR A 1 107 ? 10.223 5.885 -20.481 1.00 92.12 107 TYR A O 1
ATOM 845 N N . ASP A 1 108 ? 11.182 7.246 -21.968 1.00 93.88 108 ASP A N 1
ATOM 846 C CA . ASP A 1 108 ? 10.056 8.185 -22.049 1.00 93.88 108 ASP A CA 1
ATOM 847 C C . ASP A 1 108 ? 8.783 7.490 -22.581 1.00 93.88 108 ASP A C 1
ATOM 849 O O . ASP A 1 108 ? 7.669 7.757 -22.115 1.00 93.88 108 ASP A O 1
ATOM 853 N N . ALA A 1 109 ? 8.929 6.559 -23.533 1.00 94.38 109 ALA A N 1
ATOM 854 C CA . ALA A 1 109 ? 7.823 5.739 -24.024 1.00 94.38 109 ALA A CA 1
ATOM 855 C C . ALA A 1 109 ? 7.281 4.789 -22.942 1.00 94.38 109 ALA A C 1
ATOM 857 O O . ALA A 1 109 ? 6.062 4.690 -22.779 1.00 94.38 109 ALA A O 1
ATOM 858 N N . ALA A 1 110 ? 8.161 4.150 -22.167 1.00 95.00 110 ALA A N 1
ATOM 859 C CA . ALA A 1 110 ? 7.783 3.317 -21.029 1.00 95.00 110 ALA A CA 1
ATOM 860 C C . ALA A 1 110 ? 7.004 4.112 -19.974 1.00 95.00 110 ALA A C 1
ATOM 862 O O . ALA A 1 110 ? 5.903 3.714 -19.587 1.00 95.00 110 ALA A O 1
ATOM 863 N N . LEU A 1 111 ? 7.495 5.294 -19.582 1.00 95.69 111 LEU A N 1
ATOM 864 C CA . LEU A 1 111 ? 6.776 6.178 -18.662 1.00 95.69 111 LEU A CA 1
ATOM 865 C C . LEU A 1 111 ? 5.380 6.531 -19.182 1.00 95.69 111 LEU A C 1
ATOM 867 O O . LEU A 1 111 ? 4.429 6.596 -18.401 1.00 95.69 111 LEU A O 1
ATOM 871 N N . LYS A 1 112 ? 5.217 6.745 -20.491 1.00 96.12 112 LYS A N 1
ATOM 872 C CA . LYS A 1 112 ? 3.899 7.005 -21.080 1.00 96.12 112 LYS A CA 1
ATOM 873 C C . LYS A 1 112 ? 2.953 5.813 -20.901 1.00 96.12 112 LYS A C 1
ATOM 875 O O . LYS A 1 112 ? 1.828 6.017 -20.446 1.00 96.12 112 LYS A O 1
ATOM 880 N N . VAL A 1 113 ? 3.411 4.593 -21.189 1.00 96.62 113 VAL A N 1
ATOM 881 C CA . VAL A 1 113 ? 2.622 3.361 -20.998 1.00 96.62 113 VAL A CA 1
ATOM 882 C C . VAL A 1 113 ? 2.197 3.199 -19.535 1.00 96.62 113 VAL A C 1
ATOM 884 O O . VAL A 1 113 ? 1.021 2.967 -19.248 1.00 96.62 113 VAL A O 1
ATOM 887 N N . LEU A 1 114 ? 3.124 3.396 -18.595 1.00 97.19 114 LEU A N 1
ATOM 888 C CA . LEU A 1 114 ? 2.838 3.292 -17.161 1.00 97.19 114 LEU A CA 1
ATOM 889 C C . LEU A 1 114 ? 1.850 4.362 -16.685 1.00 97.19 114 LEU A C 1
ATOM 891 O O . LEU A 1 114 ? 0.963 4.079 -15.879 1.00 97.19 114 LEU A O 1
ATOM 895 N N . ASN A 1 115 ? 1.944 5.582 -17.215 1.00 97.25 115 ASN A N 1
ATOM 896 C CA . ASN A 1 115 ? 1.001 6.653 -16.903 1.00 97.25 115 ASN A CA 1
ATOM 897 C C . ASN A 1 115 ? -0.409 6.385 -17.460 1.00 97.25 115 ASN A C 1
ATOM 899 O O . ASN A 1 115 ? -1.400 6.700 -16.799 1.00 97.25 115 ASN A O 1
ATOM 903 N N . GLU A 1 116 ? -0.534 5.762 -18.632 1.00 97.38 116 GLU A N 1
ATOM 904 C CA . GLU A 1 116 ? -1.830 5.318 -19.165 1.00 97.38 116 GLU A CA 1
ATOM 905 C C . GLU A 1 116 ? -2.445 4.203 -18.297 1.00 97.38 116 GLU A C 1
ATOM 907 O O . GLU A 1 116 ? -3.642 4.237 -17.973 1.00 97.38 116 GLU A O 1
ATOM 912 N N . ALA A 1 117 ? -1.623 3.255 -17.837 1.00 97.25 117 ALA A N 1
ATOM 913 C CA . ALA A 1 117 ? -2.047 2.215 -16.903 1.00 97.25 117 ALA A CA 1
ATOM 914 C C . ALA A 1 117 ? -2.474 2.799 -15.542 1.00 97.25 117 ALA A C 1
ATOM 916 O O . ALA A 1 117 ? -3.510 2.413 -14.998 1.00 97.25 117 ALA A O 1
ATOM 917 N N . LEU A 1 118 ? -1.745 3.795 -15.031 1.00 96.81 118 LEU A N 1
ATOM 918 C CA . LEU A 1 118 ? -2.078 4.536 -13.811 1.00 96.81 118 LEU A CA 1
ATOM 919 C C . LEU A 1 118 ? -3.438 5.243 -13.909 1.00 96.81 118 LEU A C 1
ATOM 921 O O . LEU A 1 118 ? -4.248 5.175 -12.980 1.00 96.81 118 LEU A O 1
ATOM 925 N N . VAL A 1 119 ? -3.712 5.917 -15.030 1.00 95.62 119 VAL A N 1
ATOM 926 C CA . VAL A 1 119 ? -5.021 6.544 -15.281 1.00 95.62 119 VAL A CA 1
ATOM 927 C C . VAL A 1 119 ? -6.120 5.485 -15.300 1.00 95.62 119 VAL A C 1
ATOM 929 O O . VAL A 1 119 ? -7.179 5.687 -14.703 1.00 95.62 119 VAL A O 1
ATOM 932 N N . THR A 1 120 ? -5.858 4.338 -15.925 1.00 95.56 120 THR A N 1
ATOM 933 C CA . THR A 1 120 ? -6.807 3.223 -15.960 1.00 95.56 120 THR A CA 1
ATOM 934 C C . THR A 1 120 ? -7.103 2.691 -14.557 1.00 95.56 120 THR A C 1
ATOM 936 O O . THR A 1 120 ? -8.273 2.523 -14.212 1.00 95.56 120 THR A O 1
ATOM 939 N N . GLU A 1 121 ? -6.086 2.499 -13.711 1.00 95.81 121 GLU A N 1
ATOM 940 C CA . GLU A 1 121 ? -6.281 2.082 -12.316 1.00 95.81 121 GLU A CA 1
ATOM 941 C C . GLU A 1 121 ? -7.110 3.084 -11.517 1.00 95.81 121 GLU A C 1
ATOM 943 O O . GLU A 1 121 ? -8.063 2.704 -10.832 1.00 95.81 121 GLU A O 1
ATOM 948 N N . ARG A 1 122 ? -6.814 4.379 -11.662 1.00 93.69 122 ARG A N 1
ATOM 949 C CA . ARG A 1 122 ? -7.565 5.450 -10.996 1.00 93.69 122 ARG A CA 1
ATOM 950 C C . ARG A 1 122 ? -9.052 5.411 -11.350 1.00 93.69 122 ARG A C 1
ATOM 952 O O . ARG A 1 122 ? -9.899 5.641 -10.489 1.00 93.6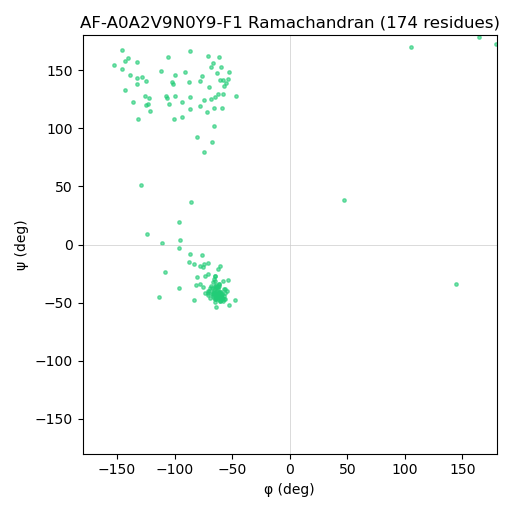9 122 ARG A O 1
ATOM 959 N N . MET A 1 123 ? -9.372 5.093 -12.602 1.00 92.25 123 MET A N 1
ATOM 960 C CA . MET A 1 123 ? -10.748 5.051 -13.097 1.00 92.25 123 MET A CA 1
ATOM 961 C C . MET A 1 123 ? -11.437 3.695 -12.893 1.00 92.25 123 MET A C 1
ATOM 963 O O . MET A 1 123 ? -12.665 3.627 -12.948 1.00 92.25 123 MET A O 1
ATOM 967 N N . ARG A 1 124 ? -10.692 2.622 -12.585 1.00 90.00 124 ARG A N 1
ATOM 968 C CA . ARG A 1 124 ? -11.183 1.229 -12.528 1.00 90.00 124 ARG A CA 1
ATOM 969 C C . ARG A 1 124 ? -12.410 1.029 -11.634 1.00 90.00 124 ARG A C 1
ATOM 971 O O . ARG A 1 124 ? -13.218 0.130 -11.878 1.00 90.00 124 ARG A O 1
ATOM 978 N N . LYS A 1 125 ? -12.547 1.837 -10.580 1.00 85.06 125 LYS A N 1
ATOM 979 C CA . LYS A 1 125 ? -13.669 1.798 -9.625 1.00 85.06 125 LYS A CA 1
ATOM 980 C C . LYS A 1 125 ? -14.400 3.134 -9.486 1.00 85.06 125 LYS A C 1
ATOM 982 O O . LYS A 1 125 ? -15.264 3.237 -8.620 1.00 85.06 125 LYS A O 1
ATOM 987 N N . TRP A 1 126 ? -14.106 4.124 -10.325 1.00 78.88 126 TRP A N 1
ATOM 988 C CA . TRP A 1 126 ? -14.679 5.467 -10.193 1.00 78.88 126 TRP A CA 1
ATOM 989 C C . TRP A 1 126 ? -16.214 5.462 -10.260 1.00 78.88 126 TRP A C 1
ATOM 991 O O . TRP A 1 126 ? -16.871 6.049 -9.407 1.00 78.88 126 TRP A O 1
ATOM 1001 N N . ASP A 1 127 ? -16.782 4.680 -11.181 1.00 73.69 127 ASP A N 1
ATOM 1002 C CA . ASP A 1 127 ? -18.237 4.519 -11.333 1.00 73.69 127 ASP A CA 1
ATOM 1003 C C . ASP A 1 127 ? -18.791 3.281 -10.605 1.00 73.69 127 ASP A C 1
ATOM 1005 O O . ASP A 1 127 ? -19.863 2.762 -10.934 1.00 73.69 127 ASP A O 1
ATOM 1009 N N . SER A 1 128 ? -18.054 2.738 -9.630 1.00 74.94 128 SER A N 1
ATOM 1010 C CA . SER A 1 128 ? -18.534 1.572 -8.888 1.00 74.94 128 SER A CA 1
ATOM 1011 C C . SER A 1 128 ? -19.746 1.913 -8.005 1.00 74.94 128 SER A C 1
ATOM 1013 O O . SER A 1 128 ? -19.988 3.062 -7.641 1.00 74.94 128 SER A O 1
ATOM 1015 N N . LYS A 1 129 ? -20.585 0.895 -7.749 1.00 68.12 129 LYS A N 1
ATOM 1016 C CA . LYS A 1 129 ? -21.939 1.036 -7.184 1.00 68.12 129 LYS A CA 1
ATOM 1017 C C . LYS A 1 129 ? -21.964 1.969 -5.968 1.00 68.12 129 LYS A C 1
ATOM 1019 O O . LYS A 1 129 ? -21.264 1.722 -4.988 1.00 68.12 129 LYS A O 1
ATOM 1024 N N . ARG A 1 130 ? -22.858 2.967 -6.001 1.00 74.94 130 ARG A N 1
ATOM 1025 C CA . ARG A 1 130 ? -23.203 3.766 -4.816 1.00 74.94 130 ARG A CA 1
ATOM 1026 C C . ARG A 1 130 ? -23.632 2.843 -3.676 1.00 74.94 130 ARG A C 1
ATOM 1028 O O . ARG A 1 130 ? -24.317 1.844 -3.909 1.00 74.94 130 ARG A O 1
ATOM 1035 N N . ALA A 1 131 ? -23.241 3.195 -2.455 1.00 81.31 131 ALA A N 1
ATOM 1036 C CA . ALA A 1 131 ? -23.639 2.453 -1.269 1.00 81.31 131 ALA A CA 1
ATOM 1037 C C . ALA A 1 131 ? -25.172 2.388 -1.165 1.00 81.31 131 ALA A C 1
ATOM 1039 O O . ALA A 1 131 ? -25.867 3.383 -1.378 1.00 81.31 131 ALA A O 1
ATOM 1040 N N . ALA A 1 132 ? -25.703 1.211 -0.827 1.00 87.94 132 ALA A N 1
ATOM 1041 C CA . ALA A 1 132 ? -27.131 1.055 -0.587 1.00 87.94 132 ALA A CA 1
ATOM 1042 C C . ALA A 1 132 ? -27.549 1.874 0.648 1.00 87.94 132 ALA A C 1
ATOM 1044 O O . ALA A 1 132 ? -26.971 1.742 1.733 1.00 87.94 132 ALA A O 1
ATOM 1045 N N . LEU A 1 133 ? -28.567 2.717 0.483 1.00 91.44 133 LEU A N 1
ATOM 1046 C CA . LEU A 1 133 ? -29.140 3.504 1.574 1.00 91.44 133 LEU A CA 1
ATOM 1047 C C . LEU A 1 133 ? -30.010 2.626 2.464 1.00 91.44 133 LEU A C 1
ATOM 1049 O O . LEU A 1 133 ? -30.612 1.677 1.972 1.00 91.44 133 LEU A O 1
ATOM 1053 N N . SER A 1 134 ? -30.024 2.895 3.769 1.00 93.75 134 SER A N 1
ATOM 1054 C CA . SER A 1 134 ? -30.921 2.228 4.722 1.00 93.75 134 SER A CA 1
ATOM 1055 C C . SER A 1 134 ? -32.399 2.438 4.382 1.00 93.75 134 SER A C 1
ATOM 1057 O O . SER A 1 134 ? -32.761 3.460 3.804 1.00 93.75 134 SER A O 1
ATOM 1059 N N . ASP A 1 135 ? -33.244 1.487 4.782 1.00 95.50 135 ASP A N 1
ATOM 1060 C CA . ASP A 1 135 ? -34.703 1.643 4.743 1.00 95.50 135 ASP A CA 1
ATOM 1061 C C . ASP A 1 135 ? -35.203 2.571 5.870 1.00 95.50 135 ASP A C 1
ATOM 1063 O O . ASP A 1 135 ? -36.319 3.083 5.812 1.00 95.50 135 ASP A O 1
ATOM 1067 N N . ASP A 1 136 ? -34.372 2.822 6.894 1.00 96.25 136 ASP A N 1
ATOM 1068 C CA . ASP A 1 136 ? -34.642 3.824 7.927 1.00 96.25 136 ASP A CA 1
ATOM 1069 C C . ASP A 1 136 ? -34.328 5.235 7.382 1.00 96.25 136 ASP A C 1
ATOM 1071 O O . ASP A 1 136 ? -33.174 5.506 7.028 1.00 96.25 136 ASP A O 1
ATOM 1075 N N . PRO A 1 137 ? -35.316 6.150 7.319 1.00 95.44 137 PRO A N 1
ATOM 1076 C CA . PRO A 1 137 ? -35.154 7.452 6.678 1.00 95.44 137 PRO A CA 1
ATOM 1077 C C . PRO A 1 137 ? -34.124 8.348 7.377 1.00 95.44 137 PRO A C 1
ATOM 1079 O O . PRO A 1 137 ? -33.385 9.049 6.686 1.00 95.44 137 PRO A O 1
ATOM 1082 N N . ASP A 1 138 ? -34.011 8.293 8.709 1.00 94.38 138 ASP A N 1
ATOM 1083 C CA . ASP A 1 138 ? -33.034 9.100 9.459 1.00 94.38 138 ASP A CA 1
ATOM 1084 C C . ASP A 1 138 ? -31.607 8.608 9.189 1.00 94.38 138 ASP A C 1
ATOM 1086 O O . ASP A 1 138 ? -30.664 9.394 9.067 1.00 94.38 138 ASP A O 1
ATOM 1090 N N . VAL A 1 139 ? -31.447 7.286 9.072 1.00 95.69 139 VAL A N 1
ATOM 1091 C CA . VAL A 1 139 ? -30.169 6.653 8.728 1.00 95.69 139 VAL A CA 1
ATOM 1092 C C . VAL A 1 139 ? -29.804 6.968 7.279 1.00 95.69 139 VAL A C 1
ATOM 1094 O O . VAL A 1 139 ? -28.671 7.360 7.008 1.00 95.69 139 VAL A O 1
ATOM 1097 N N . ALA A 1 140 ? -30.755 6.840 6.351 1.00 95.06 140 ALA A N 1
ATOM 1098 C CA . ALA A 1 140 ? -30.552 7.124 4.934 1.00 95.06 140 ALA A CA 1
ATOM 1099 C C . ALA A 1 140 ? -30.190 8.592 4.679 1.00 95.06 140 ALA A C 1
ATOM 1101 O O . ALA A 1 140 ? -29.351 8.876 3.821 1.00 95.06 140 ALA A O 1
ATOM 1102 N N . GLU A 1 141 ? -30.810 9.518 5.412 1.00 94.69 141 GLU A N 1
ATOM 1103 C CA . GLU A 1 141 ? -30.478 10.938 5.346 1.00 94.69 141 GLU A CA 1
ATOM 1104 C C . GLU A 1 141 ? -29.052 11.188 5.835 1.00 94.69 141 GLU A C 1
ATOM 1106 O O . GLU A 1 141 ? -28.269 11.840 5.146 1.00 94.69 141 GLU A O 1
ATOM 1111 N N . LEU A 1 142 ? -28.673 10.599 6.973 1.00 93.06 142 LEU A N 1
ATOM 1112 C CA . LEU A 1 142 ? -27.325 10.750 7.514 1.00 93.06 142 LEU A CA 1
ATOM 1113 C C . LEU A 1 142 ? -26.255 10.163 6.578 1.00 93.06 142 LEU A C 1
ATOM 1115 O O . LEU A 1 142 ? -25.215 10.789 6.380 1.00 93.06 142 LEU A O 1
ATOM 1119 N N . GLN A 1 143 ? -26.524 9.008 5.959 1.00 92.88 143 GLN A N 1
ATOM 1120 C CA . GLN A 1 143 ? -25.657 8.435 4.926 1.00 92.88 143 GLN A CA 1
ATOM 1121 C C . GLN A 1 143 ? -25.479 9.390 3.739 1.00 92.88 143 GLN A C 1
ATOM 1123 O O . GLN A 1 143 ? -24.359 9.576 3.282 1.00 92.88 143 GLN A O 1
ATOM 1128 N N . ARG A 1 144 ? -26.560 10.014 3.248 1.00 90.06 144 ARG A N 1
ATOM 1129 C CA . ARG A 1 144 ? -26.498 10.943 2.105 1.00 90.06 144 ARG A CA 1
ATOM 1130 C C . ARG A 1 144 ? -25.750 12.231 2.428 1.00 90.06 144 ARG A C 1
ATOM 1132 O O . ARG A 1 144 ? -24.984 12.702 1.597 1.00 90.06 144 ARG A O 1
ATOM 1139 N N . GLN A 1 145 ? -25.989 12.808 3.602 1.00 91.69 145 GL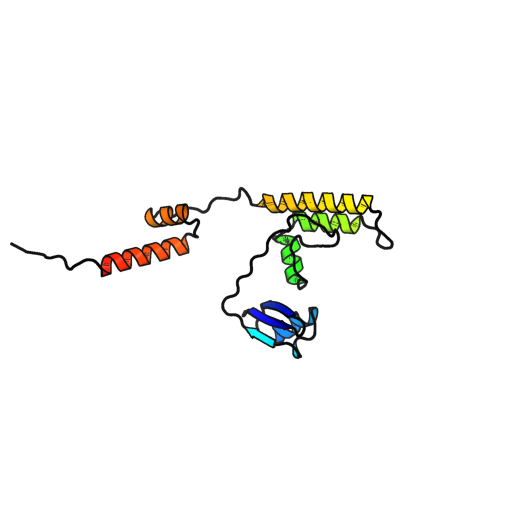N A N 1
ATOM 1140 C CA . GLN A 1 145 ? -25.415 14.104 3.965 1.00 91.69 145 GLN A CA 1
ATOM 1141 C C . GLN A 1 145 ? -23.933 14.020 4.332 1.00 91.69 145 GLN A C 1
ATOM 1143 O O . GLN A 1 145 ? -23.182 14.945 4.037 1.00 91.69 145 GLN A O 1
ATOM 1148 N N . ALA A 1 146 ? -23.522 12.941 5.001 1.00 88.00 146 ALA A N 1
ATOM 1149 C CA . ALA A 1 146 ? -22.178 12.816 5.560 1.00 88.00 146 ALA A CA 1
ATOM 1150 C C . ALA A 1 146 ? -21.301 11.775 4.845 1.00 88.00 146 ALA A C 1
ATOM 1152 O O . ALA A 1 146 ? -20.178 11.549 5.284 1.00 88.00 146 ALA A O 1
ATOM 1153 N N . ASP A 1 147 ? -21.819 11.126 3.794 1.00 89.00 147 ASP A N 1
ATOM 1154 C CA . ASP A 1 147 ? -21.167 10.026 3.061 1.00 89.00 147 ASP A CA 1
ATOM 1155 C C . ASP A 1 147 ? -20.584 8.944 3.992 1.00 89.00 147 ASP A C 1
ATOM 1157 O O . ASP A 1 147 ? -19.489 8.413 3.807 1.00 89.00 147 ASP A O 1
ATOM 1161 N N . VAL A 1 148 ? -21.316 8.645 5.070 1.00 91.25 148 VAL A N 1
ATOM 1162 C CA . VAL A 1 148 ? -20.880 7.694 6.096 1.00 91.25 148 VAL A CA 1
ATOM 1163 C C . VAL A 1 148 ? -21.349 6.271 5.782 1.00 91.25 148 VAL A C 1
ATOM 1165 O O . VAL A 1 148 ? -22.457 6.070 5.266 1.00 91.25 148 VAL A O 1
ATOM 1168 N N . PRO A 1 149 ? -20.577 5.2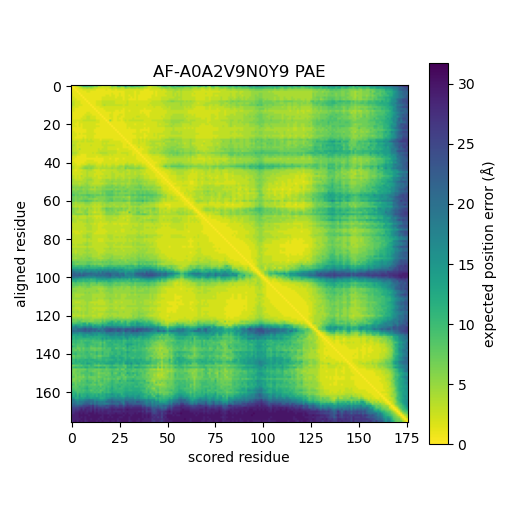42 6.176 1.00 92.75 149 PRO A N 1
ATOM 1169 C CA . PRO A 1 149 ? -21.032 3.860 6.106 1.00 92.75 149 PRO A CA 1
ATOM 1170 C C . PRO A 1 149 ? -22.325 3.638 6.905 1.00 92.75 149 PRO A C 1
ATOM 1172 O O . PRO A 1 149 ? -22.467 4.139 8.025 1.00 92.75 149 PRO A O 1
ATOM 1175 N N . ARG A 1 150 ? -23.237 2.811 6.371 1.00 93.50 150 ARG A N 1
ATOM 1176 C CA . ARG A 1 150 ? -24.524 2.479 7.014 1.00 93.50 150 ARG A CA 1
ATOM 1177 C C . ARG A 1 150 ? -24.388 2.099 8.503 1.00 93.50 150 ARG A C 1
ATOM 1179 O O . ARG A 1 150 ? -25.112 2.698 9.294 1.00 93.50 150 ARG A O 1
ATOM 1186 N N . PRO A 1 151 ? -23.454 1.221 8.932 1.00 94.50 151 PRO A N 1
ATOM 1187 C CA . PRO A 1 151 ? -23.355 0.839 10.345 1.00 94.50 151 PRO A CA 1
ATOM 1188 C C . PRO A 1 151 ? -23.050 2.018 11.282 1.00 94.50 151 PRO A C 1
ATOM 1190 O O . PRO A 1 151 ? -23.550 2.073 12.404 1.00 94.50 151 PRO A O 1
ATOM 1193 N N . MET A 1 152 ? -22.261 2.996 10.818 1.00 93.19 152 MET A N 1
ATOM 1194 C CA . MET A 1 152 ? -21.976 4.204 11.597 1.00 93.19 152 MET A CA 1
ATOM 1195 C C . MET A 1 152 ? -23.208 5.106 11.692 1.00 93.19 152 MET A C 1
ATOM 1197 O O . MET A 1 152 ? -23.500 5.631 12.768 1.00 93.19 152 MET A O 1
ATOM 1201 N N . ALA A 1 153 ? -23.951 5.260 10.591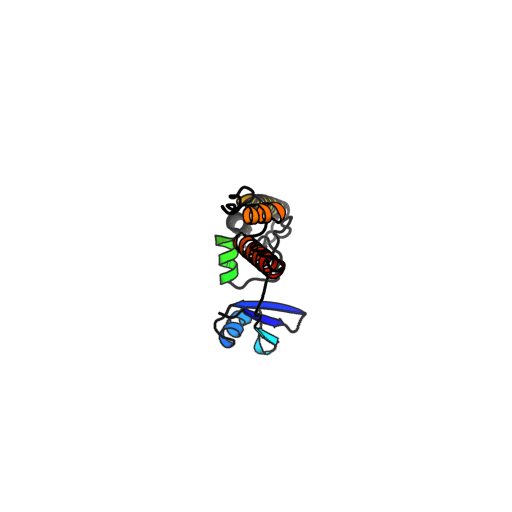 1.00 94.38 153 ALA A N 1
ATOM 1202 C CA . ALA A 1 153 ? -25.192 6.028 10.578 1.00 94.38 153 ALA A CA 1
ATOM 1203 C C . ALA A 1 153 ? -26.264 5.405 11.490 1.00 94.38 153 ALA A C 1
ATOM 1205 O O . ALA A 1 153 ? -26.882 6.115 12.282 1.00 94.38 153 ALA A O 1
ATOM 1206 N N . GLU A 1 154 ? -26.436 4.082 11.443 1.00 95.75 154 GLU A N 1
ATOM 1207 C CA . GLU A 1 154 ? -27.359 3.336 12.308 1.00 95.75 154 GLU A CA 1
ATOM 1208 C C . GLU A 1 154 ? -27.024 3.528 13.788 1.00 95.75 154 GLU A C 1
ATOM 1210 O O . GLU A 1 154 ? -27.902 3.844 14.596 1.00 95.75 154 GLU A O 1
ATOM 1215 N N . GLN A 1 155 ? -25.745 3.396 14.150 1.00 94.75 155 GLN A N 1
ATOM 1216 C CA . GLN A 1 155 ? -25.298 3.612 15.521 1.00 94.75 155 GLN A CA 1
ATOM 1217 C C . GLN A 1 155 ? -25.556 5.055 15.979 1.00 94.75 155 GLN A C 1
ATOM 1219 O O . GLN A 1 155 ? -26.052 5.271 17.086 1.00 94.75 155 GLN A O 1
ATOM 1224 N N . ALA A 1 156 ? -25.266 6.043 15.131 1.00 93.62 156 ALA A N 1
ATOM 1225 C CA . ALA A 1 156 ? -25.481 7.450 15.449 1.00 93.62 156 ALA A CA 1
ATOM 1226 C C . ALA A 1 156 ? -26.970 7.782 15.651 1.00 93.62 156 ALA A C 1
ATOM 1228 O O . ALA A 1 156 ? -27.325 8.452 16.624 1.00 93.62 156 ALA A O 1
ATOM 1229 N N . VAL A 1 157 ? -27.851 7.292 14.774 1.00 94.81 157 VAL A N 1
ATOM 1230 C CA . VAL A 1 157 ? -29.307 7.479 14.895 1.00 94.81 157 VAL A CA 1
ATOM 1231 C C . VAL A 1 157 ? -29.844 6.788 16.147 1.00 94.81 157 VAL A C 1
ATOM 1233 O O . VAL A 1 157 ? -30.618 7.390 16.892 1.00 94.81 157 VAL A O 1
ATOM 1236 N N . LYS A 1 158 ? -29.390 5.563 16.439 1.00 94.44 158 LYS A N 1
ATOM 1237 C CA . LYS A 1 158 ? -29.767 4.834 17.658 1.00 94.44 158 LYS A CA 1
ATOM 1238 C C . LYS A 1 158 ? -29.421 5.622 18.922 1.00 94.44 158 LYS A C 1
ATOM 1240 O O . LYS A 1 158 ? -30.269 5.759 19.803 1.00 94.44 158 LYS A O 1
ATOM 1245 N N . GLU A 1 159 ? -28.211 6.171 19.006 1.00 92.81 159 GLU A N 1
ATOM 1246 C CA . GLU A 1 159 ? -27.799 6.977 20.161 1.00 92.81 159 GLU A CA 1
ATOM 1247 C C . GLU A 1 159 ? -28.570 8.303 20.256 1.00 92.81 159 GLU A C 1
ATOM 1249 O O . GLU A 1 159 ? -28.960 8.702 21.354 1.00 92.81 159 GLU A O 1
ATOM 1254 N N . ARG A 1 160 ? -28.876 8.963 19.128 1.00 92.06 160 ARG A N 1
ATOM 1255 C CA . ARG A 1 160 ? -29.732 10.167 19.116 1.00 92.06 160 ARG A CA 1
ATOM 1256 C C . ARG A 1 160 ? -31.134 9.875 19.650 1.00 92.06 160 ARG A C 1
ATOM 1258 O O . ARG A 1 160 ? -31.603 10.587 20.534 1.00 92.06 160 ARG A O 1
ATOM 1265 N N . ARG A 1 161 ? -31.776 8.806 19.165 1.00 92.44 161 ARG A N 1
ATOM 1266 C CA . ARG A 1 161 ? -33.110 8.380 19.626 1.00 92.44 161 ARG A CA 1
ATOM 1267 C C . ARG A 1 161 ? -33.098 8.033 21.115 1.00 92.44 161 ARG A C 1
ATOM 1269 O O . ARG A 1 161 ? -33.986 8.452 21.848 1.00 92.44 161 ARG A O 1
ATOM 1276 N N . ARG A 1 162 ? -32.059 7.333 21.585 1.00 91.88 162 ARG A N 1
ATOM 1277 C CA . ARG A 1 162 ? -31.889 7.002 23.007 1.00 91.88 162 ARG A CA 1
ATOM 1278 C C . ARG A 1 162 ? -31.809 8.250 23.891 1.00 91.88 162 ARG A C 1
ATOM 1280 O O . ARG A 1 162 ? -32.435 8.273 24.946 1.00 91.88 162 ARG A O 1
ATOM 1287 N N . ARG A 1 163 ? -31.057 9.274 23.473 1.00 89.62 163 ARG A N 1
ATOM 1288 C CA . ARG A 1 163 ? -30.954 10.545 24.211 1.00 89.62 163 ARG A CA 1
ATOM 1289 C C . ARG A 1 163 ? -32.272 11.306 24.228 1.00 89.62 163 ARG A C 1
ATOM 1291 O O . ARG A 1 163 ? -32.694 11.719 25.297 1.00 89.62 163 ARG A O 1
ATOM 1298 N N . ALA A 1 164 ? -32.956 11.392 23.089 1.00 87.12 164 ALA A N 1
ATOM 1299 C CA . ALA A 1 164 ? -34.257 12.052 23.006 1.00 87.12 164 ALA A CA 1
ATOM 1300 C C 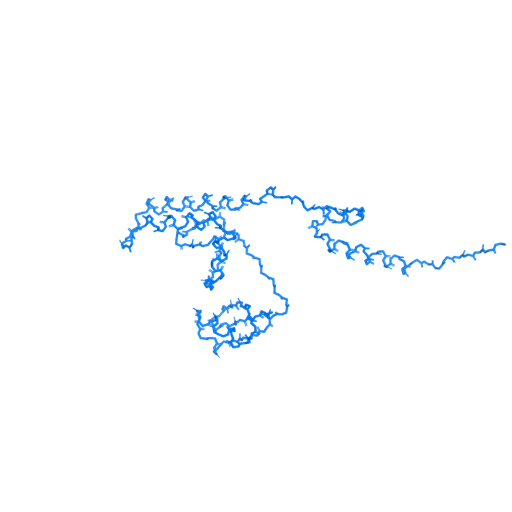. ALA A 1 164 ? -35.277 11.444 23.986 1.00 87.12 164 ALA A C 1
ATOM 1302 O O . ALA A 1 164 ? -35.979 12.179 24.667 1.00 87.12 164 ALA A O 1
ATOM 1303 N N . VAL A 1 165 ? -35.305 10.113 24.121 1.00 84.19 165 VAL A N 1
ATOM 1304 C CA . VAL A 1 165 ? -36.167 9.423 25.099 1.00 84.19 165 VAL A CA 1
ATOM 1305 C C . VAL A 1 165 ? -35.760 9.729 26.544 1.00 84.19 165 VAL A C 1
ATOM 1307 O O . VAL A 1 165 ? -36.626 9.903 27.395 1.00 84.19 165 VAL A O 1
ATOM 1310 N N . ALA A 1 166 ? -34.460 9.807 26.836 1.00 80.50 166 ALA A N 1
ATOM 1311 C CA . ALA A 1 166 ? -33.965 10.119 28.178 1.00 80.50 166 ALA A CA 1
ATOM 1312 C C . ALA A 1 166 ? -34.200 11.586 28.591 1.00 80.50 166 ALA A C 1
ATOM 1314 O O . ALA A 1 166 ? -34.270 11.881 29.781 1.00 80.50 166 ALA A O 1
ATOM 1315 N N . GLU A 1 167 ? -34.314 12.491 27.619 1.00 79.88 167 GLU A N 1
ATOM 1316 C CA . GLU A 1 167 ? -34.506 13.932 27.823 1.00 79.88 167 GLU A CA 1
ATOM 1317 C C . GLU A 1 167 ? -35.985 14.363 27.756 1.00 79.88 167 GLU A C 1
ATOM 1319 O O . GLU A 1 167 ? -36.294 15.531 27.998 1.00 79.88 167 GLU A O 1
ATOM 1324 N N . MET A 1 168 ? -36.919 13.445 27.468 1.00 68.81 168 MET A N 1
ATOM 1325 C CA . MET A 1 168 ? -38.352 13.748 27.512 1.00 68.81 168 MET A CA 1
ATOM 1326 C C . MET A 1 168 ? -38.808 14.001 28.962 1.00 68.81 168 MET A C 1
ATOM 1328 O O . MET A 1 168 ? -38.610 13.140 29.823 1.00 68.81 168 MET A O 1
ATOM 1332 N N . PRO A 1 169 ? -39.446 15.152 29.261 1.00 61.19 169 PRO A N 1
ATOM 1333 C CA . PRO A 1 169 ? -40.011 15.399 30.584 1.00 61.19 169 PRO A CA 1
ATOM 1334 C C . PRO A 1 169 ? -41.126 14.379 30.882 1.00 61.19 169 PRO A C 1
ATOM 1336 O O . PRO A 1 169 ? -41.818 13.952 29.953 1.00 61.19 169 PRO A O 1
ATOM 1339 N N . PRO A 1 170 ? -41.327 13.979 32.154 1.00 62.41 170 PRO A N 1
ATOM 1340 C CA . PRO A 1 170 ? -42.350 13.000 32.510 1.00 62.41 170 PRO A CA 1
ATOM 1341 C C . PRO A 1 170 ? -43.728 13.492 32.053 1.00 62.41 170 PRO A C 1
ATOM 1343 O O . PRO A 1 170 ? -44.101 14.636 32.326 1.00 62.41 170 PRO A O 1
ATOM 1346 N N . SER A 1 171 ? -44.471 12.634 31.345 1.00 58.72 171 SER A N 1
ATOM 1347 C CA . SER A 1 171 ? -45.828 12.944 30.897 1.00 58.72 171 SER A CA 1
ATOM 1348 C C . SER A 1 171 ? -46.698 13.242 32.113 1.00 58.72 171 SER A C 1
ATOM 1350 O O . SER A 1 171 ? -46.894 12.401 32.991 1.00 58.72 171 SER A O 1
ATOM 1352 N N . SER A 1 172 ? -47.205 14.469 32.191 1.00 55.16 172 SER A N 1
ATOM 1353 C CA . SER A 1 172 ? -48.194 14.858 33.184 1.00 55.16 172 SER A CA 1
ATOM 1354 C C . SER A 1 172 ? -49.550 14.277 32.792 1.00 55.16 172 SER A C 1
ATOM 1356 O O . SER A 1 172 ? -50.412 14.973 32.259 1.00 55.16 172 SER A O 1
ATOM 1358 N N . ASP A 1 173 ? -49.754 12.993 33.081 1.00 51.25 173 ASP A N 1
ATOM 1359 C CA . ASP A 1 173 ? -51.087 12.395 33.062 1.00 51.25 173 ASP A CA 1
ATOM 1360 C C . ASP A 1 173 ? -51.910 13.005 34.202 1.00 51.25 173 ASP A C 1
ATOM 1362 O O . ASP A 1 173 ? -51.950 12.516 35.332 1.00 51.25 173 ASP A O 1
ATOM 1366 N N . LYS A 1 174 ? -52.569 14.128 33.910 1.00 50.28 174 LYS A N 1
ATOM 1367 C CA . LYS A 1 174 ? -53.725 14.574 34.683 1.00 50.28 174 LYS A CA 1
ATOM 1368 C C . LYS A 1 174 ? -54.934 13.789 34.190 1.00 50.28 174 LYS A C 1
ATOM 1370 O O . LYS A 1 174 ? -55.593 14.191 33.237 1.00 50.28 174 LYS A O 1
ATOM 1375 N N . VAL A 1 175 ? -55.206 12.674 34.861 1.00 46.56 175 VAL A N 1
ATOM 1376 C CA . VAL A 1 175 ? -56.525 12.035 34.847 1.00 46.56 175 VAL A CA 1
ATOM 1377 C C . VAL A 1 175 ? -57.496 13.004 35.532 1.00 46.56 175 VAL A C 1
ATOM 1379 O O . VAL A 1 175 ? -57.272 13.379 36.685 1.00 46.56 175 VAL A O 1
ATOM 1382 N N . GLN A 1 176 ? -58.496 13.475 34.781 1.00 43.38 176 GLN A N 1
ATOM 1383 C CA . GLN A 1 176 ? -59.660 14.201 35.304 1.00 43.38 176 GLN A CA 1
ATOM 1384 C C . GLN A 1 176 ? -60.684 13.230 35.883 1.00 43.38 176 GLN A C 1
ATOM 1386 O O . GLN A 1 176 ? -60.841 12.135 35.297 1.00 43.38 176 GLN A O 1
#

Sequence (176 aa):
MPLFICRWQNGDFSAVSASSRAEALELLDEIGNADVADVFTAKRFMVHFHLKKQIENAEDPVPIDLEGFGEETYDTLCDRVYPVYSKASMSVHDDFPANGDVPKEAYDAALKVLNEALVTERMRKWDSKRAALSDDPDVAELQRQADVPRPMAEQAVKERRRRAVAEMPPSSDKVQ

pLDDT: mean 89.96, std 9.91, range [43.38, 97.88]

Radius of gyration: 25.3 Å; Cα contacts (8 Å, |Δi|>4): 172; chains: 1; bounding box: 83×30×61 Å

Solvent-accessible surface area (backbone atoms only — not comparable to full-atom values): 10798 Å² total; per-residue (Å²): 112,55,36,36,38,36,42,45,90,87,76,51,71,51,78,47,77,27,87,44,72,68,55,41,42,60,66,38,45,83,83,38,76,45,89,81,32,53,73,47,77,53,93,81,81,87,86,85,86,61,73,54,95,65,63,89,56,72,84,54,66,57,68,53,92,66,99,76,71,58,71,74,59,43,51,49,40,31,70,68,72,34,42,59,35,25,55,42,33,54,52,47,56,71,72,44,68,98,72,73,85,74,54,65,72,59,50,56,51,40,31,49,52,44,38,55,25,46,53,49,54,66,51,72,58,67,84,54,81,77,80,82,68,55,91,50,66,71,32,27,48,45,25,69,76,66,74,44,59,63,72,60,26,47,52,51,48,53,54,51,53,52,48,54,63,73,68,54,74,82,82,82,79,76,82,127